Protein AF-A0A3C1XZP4-F1 (afdb_monomer)

Foldseek 3Di:
DDDDDPVVVVVLVLAAQQLSVLVVVVVVVVVVVDDDDPVNVVSSCVCCPDPQVVQVVVCVVVVHRGDHPND

Solvent-accessible surface area (backbone atoms only — not comparable to full-atom values): 4344 Å² total; per-residue (Å²): 131,84,78,75,58,64,77,58,51,60,56,58,73,73,48,49,51,54,55,55,52,47,52,53,53,49,55,61,53,55,73,69,73,58,83,78,52,72,68,58,54,53,59,69,54,51,50,71,80,29,61,37,43,54,38,46,53,50,17,60,76,69,76,47,84,59,83,63,84,59,96

Secondary structure (DSSP, 8-state):
-PPPPHHHHHHHTTS-HHHHHHHHHHHHHHTT-PPPPHHHHHHHTGGGGSHHHHHHHHHHHHT--------

pLDDT: mean 92.64, std 8.79, range [54.25, 98.56]

Structure (mmCIF, N/CA/C/O backbone):
data_AF-A0A3C1XZP4-F1
#
_entry.id   AF-A0A3C1XZP4-F1
#
loop_
_atom_site.group_PDB
_atom_site.id
_atom_site.type_symbol
_atom_site.label_atom_id
_atom_site.label_alt_id
_atom_site.label_comp_id
_atom_site.label_asym_id
_atom_site.label_entity_id
_atom_site.label_seq_id
_atom_site.pdbx_PDB_i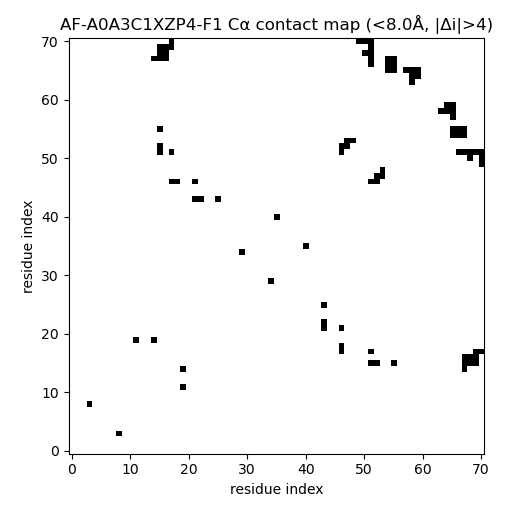ns_code
_atom_site.Cartn_x
_atom_site.Cartn_y
_atom_site.Cartn_z
_atom_site.occupancy
_atom_site.B_iso_or_equiv
_atom_site.auth_seq_id
_atom_site.auth_comp_id
_atom_site.auth_asym_id
_atom_site.auth_atom_id
_atom_site.pdbx_PDB_model_num
ATOM 1 N N . GLY A 1 1 ? 6.037 16.110 11.733 1.00 54.25 1 GLY A N 1
ATOM 2 C CA . GLY A 1 1 ? 7.163 15.177 11.954 1.00 54.25 1 GLY A CA 1
ATOM 3 C C . GLY A 1 1 ? 8.187 15.342 10.844 1.00 54.25 1 GLY A C 1
ATOM 4 O O . GLY A 1 1 ? 7.825 15.935 9.832 1.00 54.25 1 GLY A O 1
ATOM 5 N N . PRO A 1 2 ? 9.437 14.880 11.019 1.00 60.88 2 PRO A N 1
ATOM 6 C CA . PRO A 1 2 ? 10.468 14.996 9.987 1.00 60.88 2 PRO A CA 1
ATOM 7 C C . PRO A 1 2 ? 10.079 14.210 8.727 1.00 60.88 2 PRO A C 1
ATOM 9 O O . PRO A 1 2 ? 9.415 13.175 8.815 1.00 60.88 2 PRO A O 1
ATOM 12 N N . ALA A 1 3 ? 10.478 14.713 7.557 1.00 63.38 3 ALA A N 1
ATOM 13 C CA . ALA A 1 3 ? 10.265 14.026 6.287 1.00 63.38 3 ALA A CA 1
ATOM 14 C C . ALA A 1 3 ? 11.033 12.689 6.268 1.00 63.38 3 ALA A C 1
ATOM 16 O O . ALA A 1 3 ? 12.141 12.621 6.812 1.00 63.38 3 ALA A O 1
ATOM 17 N N . PRO A 1 4 ? 10.485 11.626 5.652 1.00 65.69 4 PRO A N 1
ATOM 18 C CA . PRO A 1 4 ? 11.219 10.378 5.502 1.00 65.69 4 PRO A CA 1
ATOM 19 C C . PRO A 1 4 ? 12.518 10.624 4.714 1.00 65.69 4 PRO A C 1
ATOM 21 O O . PRO A 1 4 ? 12.541 11.467 3.812 1.00 65.69 4 PRO A O 1
ATOM 24 N N . PRO A 1 5 ? 13.608 9.898 5.017 1.00 80.69 5 PRO A N 1
ATOM 25 C CA . PRO A 1 5 ? 14.855 10.036 4.273 1.00 80.69 5 PRO A CA 1
ATOM 26 C C . PRO A 1 5 ? 14.609 9.739 2.789 1.00 80.69 5 PRO A C 1
ATOM 28 O O . PRO A 1 5 ? 13.921 8.767 2.471 1.00 80.69 5 PRO A O 1
ATOM 31 N N . ARG A 1 6 ? 15.185 10.552 1.887 1.00 83.31 6 ARG A N 1
ATOM 32 C CA . ARG A 1 6 ? 14.958 10.501 0.424 1.00 83.31 6 ARG A CA 1
ATOM 33 C C . ARG A 1 6 ? 14.948 9.079 -0.141 1.00 83.31 6 ARG A C 1
ATOM 35 O O . ARG A 1 6 ? 13.972 8.684 -0.755 1.00 83.31 6 ARG A O 1
ATOM 42 N N . ARG A 1 7 ? 15.935 8.257 0.228 1.00 88.00 7 ARG A N 1
ATOM 43 C CA . ARG A 1 7 ? 16.048 6.854 -0.211 1.00 88.00 7 ARG A CA 1
ATOM 44 C C . ARG A 1 7 ? 14.824 5.986 0.115 1.00 88.00 7 ARG A C 1
ATOM 46 O O . ARG A 1 7 ? 14.548 5.025 -0.592 1.00 88.00 7 ARG A O 1
ATOM 53 N N . SER A 1 8 ? 14.124 6.268 1.213 1.00 88.81 8 SER A N 1
ATOM 54 C CA . SER A 1 8 ? 12.898 5.542 1.569 1.00 88.81 8 SER A CA 1
ATOM 55 C C . SER A 1 8 ? 11.716 6.028 0.743 1.00 88.81 8 SER A C 1
ATOM 57 O O . SER A 1 8 ? 10.956 5.204 0.247 1.00 88.81 8 SER A O 1
ATOM 59 N N . ALA A 1 9 ? 11.594 7.344 0.548 1.00 88.75 9 ALA A N 1
ATOM 60 C CA . ALA A 1 9 ? 10.575 7.913 -0.327 1.00 88.75 9 ALA A CA 1
ATOM 61 C C . ALA A 1 9 ? 10.738 7.398 -1.766 1.00 88.75 9 ALA A C 1
ATOM 63 O O . ALA A 1 9 ? 9.762 6.933 -2.344 1.00 88.75 9 ALA A O 1
ATOM 64 N N . ASP A 1 10 ? 11.973 7.363 -2.275 1.00 90.50 10 ASP A N 1
ATOM 65 C CA . ASP A 1 10 ? 12.298 6.894 -3.624 1.00 90.50 10 ASP A CA 1
ATOM 66 C C . ASP A 1 10 ? 11.848 5.451 -3.858 1.00 90.50 10 ASP A C 1
ATOM 68 O O . ASP A 1 10 ? 11.344 5.141 -4.926 1.00 90.50 10 ASP A O 1
ATOM 72 N N . ARG A 1 11 ? 11.968 4.563 -2.863 1.00 90.31 11 ARG A N 1
ATOM 73 C CA . ARG A 1 11 ? 11.472 3.180 -2.987 1.00 90.31 11 ARG A CA 1
ATOM 74 C C . ARG A 1 11 ? 9.958 3.084 -2.878 1.00 90.31 11 ARG A C 1
ATOM 76 O O . ARG A 1 11 ? 9.354 2.276 -3.570 1.00 90.31 11 ARG A O 1
ATOM 83 N N . ILE A 1 12 ? 9.351 3.886 -2.005 1.00 90.94 12 ILE A N 1
ATOM 84 C CA . ILE A 1 12 ? 7.897 3.887 -1.815 1.00 90.94 12 ILE A CA 1
ATOM 85 C C . ILE A 1 12 ? 7.195 4.312 -3.107 1.00 90.94 12 ILE A C 1
ATOM 87 O O . ILE A 1 12 ? 6.190 3.706 -3.464 1.00 90.94 12 ILE A O 1
ATOM 91 N N . VAL A 1 13 ? 7.732 5.305 -3.825 1.00 92.00 13 VAL A N 1
ATOM 92 C CA . VAL A 1 13 ? 7.125 5.785 -5.078 1.00 92.00 13 VAL A CA 1
ATOM 93 C C . VAL A 1 13 ? 7.255 4.806 -6.249 1.00 92.00 13 VAL A C 1
ATOM 95 O O . VAL A 1 13 ? 6.534 4.974 -7.223 1.00 92.00 13 VAL A O 1
ATOM 98 N N . GLN A 1 14 ? 8.115 3.783 -6.161 1.00 93.94 14 GLN A N 1
ATOM 99 C CA . GLN A 1 14 ? 8.187 2.710 -7.169 1.00 93.94 14 GLN A CA 1
ATOM 100 C C . GLN A 1 14 ? 7.131 1.613 -6.956 1.00 93.94 14 GLN A C 1
ATOM 102 O O . GLN A 1 14 ? 6.979 0.739 -7.801 1.00 93.94 14 GLN A O 1
ATOM 107 N N . GLY A 1 15 ? 6.432 1.596 -5.816 1.00 95.38 15 GLY A N 1
ATOM 108 C CA . GLY A 1 15 ? 5.414 0.587 -5.519 1.00 95.38 15 GLY A CA 1
ATOM 109 C C . GLY A 1 15 ? 4.030 0.942 -6.068 1.00 95.38 15 GLY A C 1
ATOM 110 O O . GLY A 1 15 ? 3.733 2.106 -6.331 1.00 95.38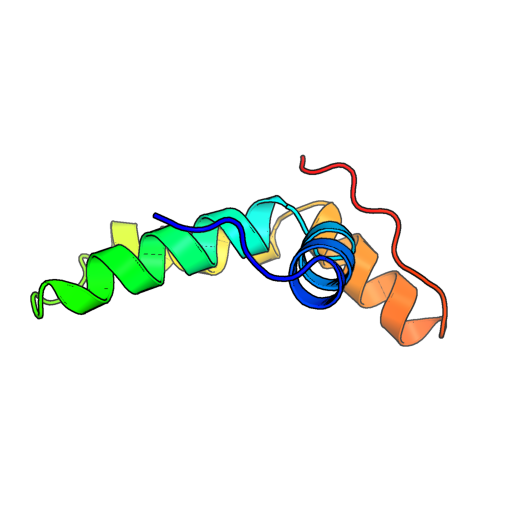 15 GLY A O 1
ATOM 111 N N . ALA A 1 16 ? 3.149 -0.060 -6.160 1.00 96.88 16 ALA A N 1
ATOM 112 C CA 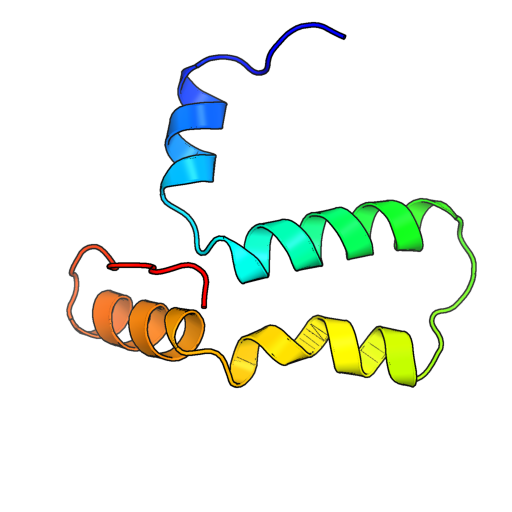. ALA A 1 16 ? 1.756 0.131 -6.561 1.00 96.88 16 ALA A CA 1
ATOM 113 C C . ALA A 1 16 ? 1.024 1.084 -5.586 1.00 96.88 16 ALA A C 1
ATOM 115 O O . ALA A 1 16 ? 0.897 0.758 -4.393 1.00 96.88 16 ALA A O 1
ATOM 116 N N . PRO A 1 17 ? 0.503 2.240 -6.048 1.00 94.94 17 PRO A N 1
ATOM 117 C CA . PRO A 1 17 ? -0.107 3.239 -5.172 1.00 94.94 17 PRO A CA 1
ATOM 118 C C . PRO A 1 17 ? -1.294 2.712 -4.361 1.00 94.94 17 PRO A C 1
ATOM 120 O O . PRO A 1 17 ? -1.424 3.040 -3.177 1.00 94.94 17 PRO A O 1
ATOM 123 N N . LEU A 1 18 ? -2.155 1.884 -4.963 1.00 94.94 18 LEU A N 1
ATOM 124 C CA . LEU A 1 18 ? -3.318 1.315 -4.278 1.00 94.94 18 LEU A CA 1
ATOM 125 C C . LEU A 1 18 ? -2.898 0.395 -3.121 1.00 94.94 18 LEU A C 1
ATOM 127 O O . LEU A 1 18 ? -3.374 0.569 -1.999 1.00 94.94 18 LEU A O 1
ATOM 131 N N . ALA A 1 19 ? -1.944 -0.511 -3.356 1.00 95.00 19 ALA A N 1
ATOM 132 C CA . ALA A 1 19 ? -1.427 -1.409 -2.324 1.00 95.00 19 ALA A CA 1
ATOM 133 C C . ALA A 1 19 ? -0.783 -0.631 -1.162 1.00 95.00 19 ALA A C 1
ATOM 135 O O . ALA A 1 19 ? -1.033 -0.930 0.005 1.00 95.00 19 ALA A O 1
ATOM 136 N N . ALA A 1 20 ? -0.014 0.423 -1.458 1.00 94.88 20 ALA A N 1
ATOM 137 C CA . ALA A 1 20 ? 0.580 1.277 -0.429 1.00 94.88 20 ALA A CA 1
ATOM 138 C C . ALA A 1 20 ? -0.484 1.981 0.437 1.00 94.88 20 ALA A C 1
ATOM 140 O O . ALA A 1 20 ? -0.343 2.056 1.662 1.00 94.88 20 ALA A O 1
ATOM 141 N N . ARG A 1 21 ? -1.569 2.475 -0.179 1.00 94.69 21 ARG A N 1
ATOM 142 C CA . ARG A 1 21 ? -2.695 3.105 0.534 1.00 94.69 21 ARG A CA 1
ATOM 143 C C . ARG A 1 21 ? -3.438 2.103 1.417 1.00 94.69 21 ARG A C 1
ATOM 145 O O . ARG A 1 21 ? -3.676 2.414 2.586 1.00 94.69 21 ARG A O 1
ATOM 152 N N . ILE A 1 22 ? -3.753 0.919 0.889 1.00 95.56 22 ILE A N 1
ATOM 153 C CA . ILE A 1 22 ? -4.420 -0.161 1.633 1.00 95.56 22 ILE A CA 1
ATOM 154 C C . ILE A 1 22 ? -3.565 -0.578 2.832 1.00 95.56 22 ILE A C 1
ATOM 156 O O . ILE A 1 22 ? -4.056 -0.558 3.958 1.00 95.56 22 ILE A O 1
ATOM 160 N N . ASN A 1 23 ? -2.268 -0.832 2.628 1.00 95.50 23 ASN A N 1
ATOM 161 C CA . ASN A 1 23 ? -1.352 -1.218 3.703 1.00 95.50 23 ASN A CA 1
ATOM 162 C C . ASN A 1 23 ? -1.268 -0.151 4.798 1.00 95.50 23 ASN A C 1
ATOM 164 O O . ASN A 1 23 ? -1.345 -0.474 5.981 1.00 95.50 23 ASN A O 1
ATOM 168 N N . LYS A 1 24 ? -1.179 1.133 4.427 1.00 95.56 24 LYS A N 1
ATOM 169 C CA . LYS A 1 24 ? -1.163 2.232 5.401 1.00 95.56 24 LYS A CA 1
ATOM 170 C C . LYS A 1 24 ? -2.459 2.296 6.217 1.00 95.56 24 LYS A C 1
ATOM 172 O O . LYS A 1 24 ? -2.396 2.481 7.433 1.00 95.56 24 LYS A O 1
ATOM 177 N N . ARG A 1 25 ? -3.619 2.148 5.565 1.00 96.19 25 ARG A N 1
ATOM 178 C CA . ARG A 1 25 ? -4.934 2.130 6.229 1.00 96.19 25 ARG A CA 1
ATOM 179 C C . ARG A 1 25 ? -5.057 0.932 7.172 1.00 96.19 25 ARG A C 1
ATOM 181 O O . ARG A 1 25 ? -5.427 1.123 8.327 1.00 96.19 25 ARG A O 1
ATOM 188 N N . LEU A 1 26 ? -4.675 -0.260 6.715 1.00 95.50 26 LEU A N 1
ATOM 189 C CA . LEU A 1 26 ? -4.682 -1.486 7.512 1.00 95.50 26 LEU A CA 1
ATOM 190 C C . LEU A 1 26 ? -3.774 -1.368 8.737 1.00 95.50 26 LEU A C 1
ATOM 192 O O . LEU A 1 26 ? -4.217 -1.647 9.845 1.00 95.50 26 LEU A O 1
ATOM 196 N N . SER A 1 27 ? -2.528 -0.910 8.579 1.00 95.81 27 SER A N 1
ATOM 197 C CA . SER A 1 27 ? -1.611 -0.744 9.715 1.00 95.81 27 SER A CA 1
ATOM 198 C C . SER A 1 27 ? -2.177 0.203 10.775 1.00 95.81 27 SER A C 1
ATOM 200 O O . SER A 1 27 ? -2.109 -0.101 11.964 1.00 95.81 27 SER A O 1
ATOM 202 N N . ALA A 1 28 ? -2.781 1.321 10.359 1.00 96.50 28 ALA A N 1
ATOM 203 C CA . ALA A 1 28 ? -3.449 2.236 11.283 1.00 96.50 28 ALA A CA 1
ATOM 204 C C . ALA A 1 28 ? -4.662 1.581 11.966 1.00 96.50 28 ALA A C 1
ATOM 206 O O . ALA A 1 28 ? -4.873 1.776 13.162 1.00 96.50 28 ALA A O 1
ATOM 207 N N . ARG A 1 29 ? -5.437 0.774 11.231 1.00 96.31 29 ARG A N 1
ATOM 208 C CA . ARG A 1 29 ? -6.610 0.077 11.764 1.00 96.31 29 ARG A CA 1
ATOM 209 C C . ARG A 1 29 ? -6.253 -1.054 12.732 1.00 96.31 29 ARG A C 1
ATOM 211 O O . ARG A 1 29 ? -6.958 -1.231 13.720 1.00 96.31 29 ARG A O 1
ATOM 218 N N . LEU A 1 30 ? -5.167 -1.786 12.490 1.00 95.00 30 LEU A N 1
ATOM 219 C CA . LEU A 1 30 ? -4.673 -2.837 13.388 1.00 95.00 30 LEU A CA 1
ATOM 220 C C . LEU A 1 30 ? -4.115 -2.264 14.695 1.00 95.00 30 LEU A C 1
ATOM 222 O O . LEU A 1 30 ? -4.253 -2.885 15.745 1.00 95.00 30 LEU A O 1
ATOM 226 N N . ALA A 1 31 ? -3.540 -1.059 14.656 1.00 97.56 31 ALA A N 1
ATOM 227 C CA . ALA A 1 31 ? -3.003 -0.395 15.842 1.00 97.56 31 ALA A CA 1
ATOM 228 C C . ALA A 1 31 ? -4.071 -0.061 16.904 1.00 97.56 31 ALA A C 1
ATOM 230 O O . ALA A 1 31 ? -3.718 0.204 18.050 1.00 97.56 31 ALA A O 1
ATOM 231 N N . THR A 1 32 ? -5.365 -0.090 16.559 1.00 97.25 32 THR A N 1
ATOM 232 C CA . THR A 1 32 ? -6.451 0.117 17.532 1.00 97.25 32 THR A CA 1
ATOM 233 C C . THR A 1 32 ? -6.701 -1.105 18.421 1.00 97.25 32 THR A C 1
ATOM 235 O O . THR A 1 32 ? -7.379 -0.981 19.437 1.00 97.25 32 THR A O 1
ATOM 238 N N . GLY A 1 33 ? -6.194 -2.287 18.044 1.00 96.38 33 GLY A N 1
ATOM 239 C CA . GLY A 1 33 ? -6.366 -3.544 18.782 1.00 96.38 33 GLY A CA 1
ATOM 240 C C . GLY A 1 33 ? -7.759 -4.181 18.683 1.00 96.38 33 GLY A C 1
ATOM 241 O O . GLY A 1 33 ? -7.956 -5.286 19.181 1.00 96.38 33 GLY A O 1
ATOM 242 N N . ALA A 1 34 ? -8.725 -3.526 18.033 1.00 95.44 34 ALA A N 1
ATOM 243 C CA . ALA A 1 34 ? -10.055 -4.086 17.812 1.00 95.44 34 ALA A CA 1
ATOM 244 C C . ALA A 1 34 ? -10.061 -5.059 16.624 1.00 95.44 34 ALA A C 1
ATOM 246 O O . ALA A 1 34 ? -9.427 -4.788 15.599 1.00 95.44 34 ALA A O 1
ATOM 247 N N . ALA A 1 35 ? -10.842 -6.138 16.734 1.00 95.19 35 ALA A N 1
ATOM 248 C CA . ALA A 1 35 ? -11.068 -7.081 15.641 1.00 95.19 35 ALA A CA 1
ATOM 249 C C . ALA A 1 35 ? -11.571 -6.366 14.375 1.00 95.19 35 ALA A C 1
ATOM 251 O O . ALA A 1 35 ? -12.254 -5.340 14.458 1.00 95.19 35 ALA A O 1
ATOM 252 N N . LEU A 1 36 ? -11.206 -6.899 13.212 1.00 96.44 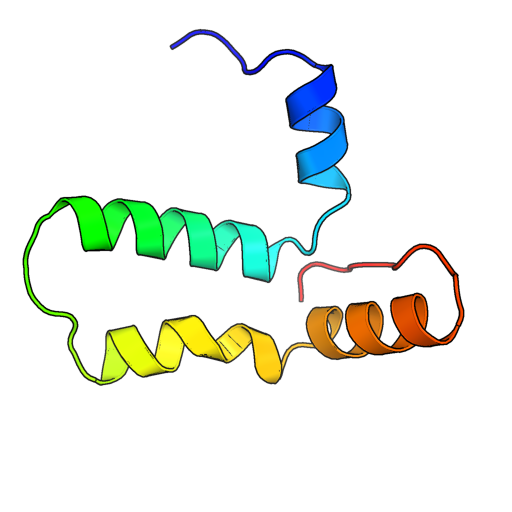36 LEU A N 1
ATOM 253 C CA . LEU A 1 36 ? -11.684 -6.410 11.923 1.00 96.44 36 LEU A CA 1
ATOM 254 C C . LEU A 1 36 ? -13.122 -6.871 11.683 1.00 96.44 36 LEU A C 1
ATOM 256 O O . LEU A 1 36 ? -13.492 -7.978 12.078 1.00 96.44 36 LEU A O 1
ATOM 260 N N . THR A 1 37 ? -13.916 -6.044 11.011 1.00 96.69 37 THR A N 1
ATOM 261 C CA . THR A 1 37 ? -15.167 -6.513 10.408 1.00 96.69 37 THR A CA 1
ATOM 262 C C . THR A 1 37 ? -14.871 -7.320 9.142 1.00 96.69 37 THR A C 1
ATOM 264 O O . THR A 1 37 ? -13.791 -7.219 8.557 1.00 96.69 37 THR A O 1
ATOM 267 N N . GLU A 1 38 ? -15.848 -8.101 8.683 1.00 96.88 38 GLU A N 1
ATOM 268 C CA . GLU A 1 38 ? -15.736 -8.836 7.416 1.00 96.88 38 GLU A CA 1
ATOM 269 C C . GLU A 1 38 ? -15.540 -7.891 6.218 1.00 96.88 38 GLU A C 1
ATOM 271 O O . GLU A 1 38 ? -14.757 -8.167 5.313 1.00 96.88 38 GLU A O 1
ATOM 276 N N . ASP A 1 39 ? -16.208 -6.736 6.222 1.00 96.44 39 ASP A N 1
ATOM 277 C CA . ASP A 1 39 ? -16.060 -5.735 5.162 1.00 96.44 39 ASP A CA 1
ATOM 278 C C . ASP A 1 39 ? -14.657 -5.128 5.141 1.00 96.44 39 ASP A C 1
ATOM 280 O O . ASP A 1 39 ? -14.073 -4.984 4.068 1.00 96.44 39 ASP A O 1
ATOM 284 N N . GLU A 1 40 ? -14.091 -4.830 6.316 1.00 95.75 40 GLU A N 1
ATOM 285 C CA . GLU A 1 40 ? -12.698 -4.394 6.430 1.00 95.75 40 GLU A CA 1
ATOM 286 C C . GLU A 1 40 ? -11.757 -5.477 5.894 1.00 95.75 40 GLU A C 1
ATOM 288 O O . GLU A 1 40 ? -10.866 -5.173 5.105 1.00 95.75 40 GLU A O 1
ATOM 293 N N . TYR A 1 41 ? -11.984 -6.741 6.266 1.00 95.00 41 TYR A N 1
ATOM 294 C CA . TYR A 1 41 ? -11.182 -7.863 5.787 1.00 95.00 41 TYR A CA 1
ATOM 295 C C . TYR A 1 41 ? -11.194 -7.968 4.256 1.00 95.00 41 TYR A C 1
ATOM 297 O O . TYR A 1 41 ? -10.128 -8.016 3.642 1.00 95.00 41 TYR A O 1
ATOM 305 N N . ARG A 1 42 ? -12.375 -7.929 3.626 1.00 95.50 42 ARG A N 1
ATOM 306 C CA . ARG A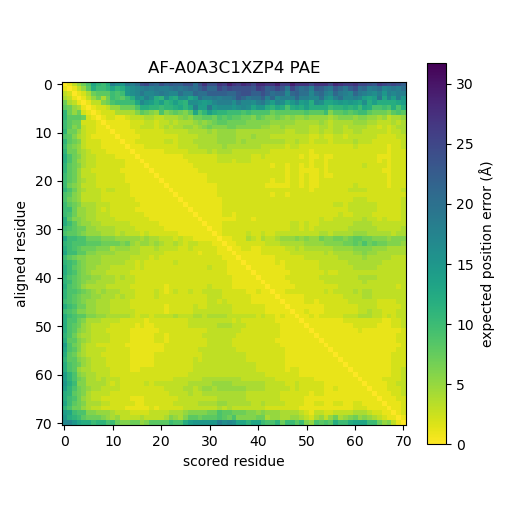 1 42 ? -12.509 -7.987 2.160 1.00 95.50 42 ARG A CA 1
ATOM 307 C C . ARG A 1 42 ? -11.854 -6.797 1.464 1.00 95.50 42 ARG A C 1
ATOM 309 O O . ARG A 1 42 ? -11.162 -6.984 0.464 1.00 95.50 42 ARG A O 1
ATOM 316 N N . ASP A 1 43 ? -12.028 -5.589 1.995 1.00 93.94 43 ASP A N 1
ATOM 317 C CA . ASP A 1 43 ? -11.421 -4.374 1.444 1.00 93.94 43 ASP A CA 1
ATOM 318 C C . ASP A 1 43 ? -9.883 -4.457 1.410 1.00 93.94 43 ASP A C 1
ATOM 320 O O . ASP A 1 43 ? -9.266 -4.003 0.443 1.00 93.94 43 ASP A O 1
ATOM 324 N N . TYR A 1 44 ? -9.245 -5.121 2.381 1.00 94.12 44 TYR A N 1
ATOM 325 C CA . TYR A 1 44 ? -7.789 -5.312 2.370 1.00 94.12 44 TYR A CA 1
ATOM 326 C C . TYR A 1 44 ? -7.277 -6.190 1.227 1.00 94.12 44 TYR A C 1
ATOM 328 O O . TYR A 1 44 ? -6.132 -6.020 0.807 1.00 94.12 44 TYR A O 1
ATOM 336 N N . PHE A 1 45 ? -8.111 -7.076 0.683 1.00 94.31 45 PHE A N 1
ATOM 337 C CA . PHE A 1 45 ? -7.765 -7.915 -0.467 1.00 94.31 45 PHE A CA 1
ATOM 338 C C . PHE A 1 45 ? -8.235 -7.341 -1.808 1.00 94.31 45 PHE A C 1
ATOM 340 O O . PHE A 1 45 ? -7.944 -7.921 -2.853 1.00 94.31 45 PHE A O 1
ATOM 347 N N . SER A 1 46 ? -8.884 -6.172 -1.816 1.00 93.06 46 SER A N 1
ATOM 348 C CA . SER A 1 46 ? -9.385 -5.535 -3.045 1.00 93.06 46 SER A CA 1
ATOM 349 C C . SER A 1 46 ? -8.293 -5.227 -4.079 1.00 93.06 46 SER A C 1
ATOM 351 O O . SER A 1 46 ? -8.582 -5.162 -5.273 1.00 93.06 46 SER A O 1
ATOM 353 N N . TYR A 1 47 ? -7.026 -5.103 -3.658 1.00 93.75 47 TYR A N 1
ATOM 354 C CA . TYR A 1 47 ? -5.906 -4.895 -4.579 1.00 93.75 47 TYR A CA 1
ATOM 355 C C . TYR A 1 47 ? -5.750 -6.042 -5.586 1.00 93.75 47 TYR A C 1
ATOM 357 O O . TYR A 1 47 ? -5.241 -5.795 -6.676 1.00 93.75 47 TYR A O 1
ATOM 365 N N . ALA A 1 48 ? -6.173 -7.267 -5.254 1.00 94.44 48 ALA A N 1
ATOM 366 C CA . ALA A 1 48 ? -6.003 -8.437 -6.116 1.00 94.44 48 ALA A CA 1
ATOM 367 C C . ALA A 1 48 ? -6.708 -8.274 -7.478 1.00 94.44 48 ALA A C 1
ATOM 369 O O . ALA A 1 48 ? -6.212 -8.745 -8.498 1.00 94.44 48 ALA A O 1
ATOM 370 N N . GLU A 1 49 ? -7.809 -7.522 -7.517 1.00 93.50 49 GLU A N 1
ATOM 371 C CA . GLU A 1 49 ? -8.585 -7.265 -8.736 1.00 93.50 49 GLU A CA 1
ATOM 372 C C . GLU A 1 49 ? -8.079 -6.045 -9.533 1.00 93.50 49 GLU A C 1
ATOM 374 O O . GLU A 1 49 ? -8.564 -5.757 -10.633 1.00 93.50 49 GLU A O 1
ATOM 379 N N . SER A 1 50 ? -7.095 -5.310 -9.007 1.00 95.19 50 SER A N 1
ATOM 380 C CA . SER A 1 50 ? -6.606 -4.067 -9.613 1.00 95.19 50 SER A CA 1
ATOM 381 C C . SER A 1 50 ? -5.770 -4.296 -10.874 1.00 95.19 50 SER A C 1
ATOM 383 O O . SER A 1 50 ? -5.156 -5.350 -11.082 1.00 95.19 50 SER A O 1
ATOM 385 N N . ARG A 1 51 ? -5.706 -3.264 -11.724 1.00 96.81 51 ARG A N 1
ATOM 386 C CA . ARG A 1 51 ? -4.795 -3.235 -12.877 1.00 96.81 51 ARG A CA 1
ATOM 387 C C . ARG A 1 51 ? -3.346 -3.351 -12.417 1.00 96.81 51 ARG A C 1
ATOM 389 O O . ARG A 1 51 ? -2.600 -4.143 -12.987 1.00 96.81 51 ARG A O 1
ATOM 396 N N . ASP A 1 52 ? -2.984 -2.613 -11.373 1.00 97.38 52 ASP A N 1
ATOM 397 C CA . ASP A 1 52 ? -1.625 -2.590 -10.835 1.00 97.38 52 ASP A CA 1
ATOM 398 C C . ASP A 1 52 ? -1.190 -3.950 -10.268 1.00 97.38 52 ASP A C 1
ATOM 400 O O . ASP A 1 52 ? -0.022 -4.311 -10.383 1.00 97.38 52 ASP A O 1
ATOM 404 N N . HIS A 1 53 ? -2.102 -4.758 -9.716 1.00 97.06 53 HIS A N 1
ATOM 405 C CA . HIS A 1 53 ? -1.752 -6.120 -9.304 1.00 97.06 53 HIS A CA 1
ATOM 406 C C . HIS A 1 53 ? -1.419 -7.010 -10.503 1.00 97.06 53 HIS A C 1
ATOM 408 O O . HIS A 1 53 ? -0.375 -7.664 -10.506 1.00 97.06 53 HIS A O 1
ATOM 414 N N . ARG A 1 54 ? -2.259 -6.989 -11.549 1.00 97.44 54 ARG A N 1
ATOM 415 C CA . ARG A 1 54 ? -1.989 -7.726 -12.795 1.00 97.44 54 ARG A CA 1
ATOM 416 C C . ARG A 1 54 ? -0.677 -7.283 -13.439 1.00 97.44 54 ARG A C 1
ATOM 418 O O . ARG A 1 54 ? 0.097 -8.126 -13.882 1.00 97.44 54 ARG A O 1
ATOM 425 N N . GLU A 1 55 ? -0.417 -5.981 -13.450 1.00 97.94 55 GLU A N 1
ATOM 426 C CA . GLU A 1 55 ? 0.827 -5.399 -13.948 1.00 97.94 55 GLU A CA 1
ATOM 427 C C . GLU A 1 55 ? 2.041 -5.855 -13.135 1.00 97.94 55 GLU A C 1
ATOM 429 O O . GLU A 1 55 ? 3.032 -6.291 -13.713 1.00 97.94 55 GLU A O 1
ATOM 434 N N . GLY A 1 56 ? 1.956 -5.823 -11.804 1.00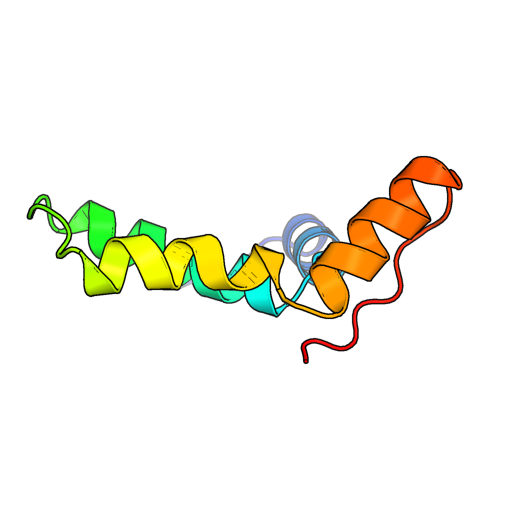 97.56 56 GLY A N 1
ATOM 435 C CA . GLY A 1 56 ? 3.032 -6.292 -10.934 1.00 97.56 56 GLY A CA 1
ATOM 436 C C . GLY A 1 56 ? 3.360 -7.769 -11.161 1.00 97.56 56 GLY A C 1
ATOM 437 O O . GLY A 1 56 ? 4.531 -8.131 -11.251 1.00 97.56 56 GLY A O 1
ATOM 438 N N . VA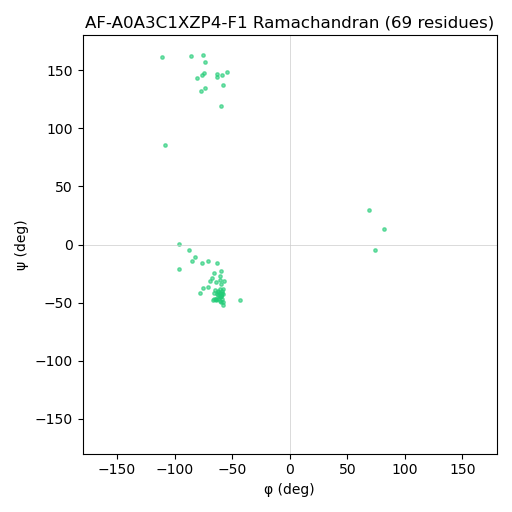L A 1 57 ? 2.335 -8.616 -11.318 1.00 98.19 57 VAL A N 1
ATOM 439 C CA . VAL A 1 57 ? 2.516 -10.041 -11.643 1.00 98.19 57 VAL A CA 1
ATOM 440 C C . VAL A 1 57 ? 3.166 -10.210 -13.017 1.00 98.19 57 VAL A C 1
ATOM 442 O O . VAL A 1 57 ? 4.142 -10.948 -13.141 1.00 98.19 57 VAL A O 1
ATOM 445 N N . ARG A 1 58 ? 2.667 -9.510 -14.042 1.00 98.38 58 ARG A N 1
ATOM 446 C CA . ARG A 1 58 ? 3.227 -9.540 -15.401 1.00 98.38 58 ARG A CA 1
ATOM 447 C C . ARG A 1 58 ? 4.701 -9.122 -15.412 1.00 98.38 58 ARG A C 1
ATOM 449 O O . ARG A 1 58 ? 5.522 -9.862 -15.946 1.00 98.38 58 ARG A O 1
ATOM 456 N N . ALA A 1 59 ? 5.029 -7.972 -14.825 1.00 98.44 59 ALA A N 1
ATOM 457 C CA . ALA A 1 59 ? 6.382 -7.420 -14.791 1.00 98.44 59 ALA A CA 1
ATOM 458 C C . ALA A 1 59 ? 7.354 -8.361 -14.069 1.00 98.44 59 ALA A C 1
ATOM 460 O O . ALA A 1 59 ? 8.428 -8.663 -14.585 1.00 98.44 59 ALA A O 1
ATOM 461 N N . PHE A 1 60 ? 6.931 -8.915 -12.926 1.00 98.12 60 PHE A N 1
ATOM 462 C CA . PHE A 1 60 ? 7.715 -9.892 -12.174 1.00 98.12 60 PHE A CA 1
ATOM 463 C C . PHE A 1 60 ? 8.032 -11.143 -13.003 1.00 98.12 60 PHE A C 1
ATOM 465 O O . PHE A 1 60 ? 9.182 -11.573 -13.043 1.00 98.12 60 PHE A O 1
ATOM 472 N N . LEU A 1 61 ? 7.035 -11.707 -13.695 1.00 98.56 61 LEU A N 1
ATOM 473 C CA . LEU A 1 61 ? 7.229 -12.885 -14.547 1.00 98.56 61 LEU A CA 1
ATOM 474 C C . LEU A 1 61 ? 8.102 -12.595 -15.778 1.00 98.56 61 LEU A C 1
ATOM 476 O O . LEU A 1 61 ? 8.783 -13.498 -16.259 1.00 98.56 61 LEU A O 1
ATOM 480 N N . ALA 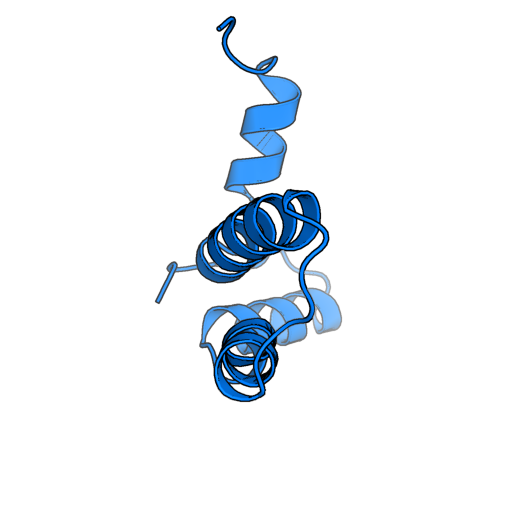A 1 62 ? 8.092 -11.358 -16.277 1.00 98.31 62 ALA A N 1
ATOM 481 C CA . ALA A 1 62 ? 8.914 -10.914 -17.402 1.00 98.31 62 ALA A CA 1
ATOM 482 C C . ALA A 1 62 ? 10.337 -10.476 -16.998 1.00 98.31 62 ALA A C 1
ATOM 484 O O . ALA A 1 62 ? 11.196 -10.339 -17.865 1.00 98.31 62 ALA A O 1
ATOM 485 N N . GLY A 1 63 ? 10.602 -10.261 -15.703 1.00 98.12 63 GLY A N 1
ATOM 486 C CA . GLY A 1 63 ? 11.857 -9.664 -15.235 1.00 98.12 63 GLY A CA 1
ATOM 487 C C . GLY A 1 63 ? 11.996 -8.181 -15.604 1.00 98.12 63 GLY A C 1
ATOM 488 O O . GLY A 1 63 ? 13.108 -7.704 -15.818 1.00 98.12 63 GLY A O 1
ATOM 489 N N . GLU A 1 64 ? 10.876 -7.469 -15.705 1.00 98.00 64 GLU A N 1
ATOM 490 C CA . GLU A 1 64 ? 10.797 -6.056 -16.083 1.00 98.00 64 GLU A CA 1
ATOM 491 C C . GLU A 1 64 ? 10.358 -5.186 -14.897 1.00 98.00 64 GLU A C 1
ATOM 493 O O . GLU A 1 64 ? 9.745 -5.671 -13.942 1.00 98.00 64 GLU A O 1
ATOM 498 N N . ASP A 1 65 ? 10.614 -3.879 -14.983 1.00 97.06 65 ASP A N 1
ATOM 499 C CA . ASP A 1 65 ? 10.059 -2.916 -14.032 1.00 97.06 65 ASP A CA 1
ATOM 500 C C . ASP A 1 65 ? 8.553 -2.703 -14.299 1.00 97.06 65 ASP A C 1
ATOM 502 O O . ASP A 1 65 ? 8.146 -2.527 -15.454 1.00 97.06 65 ASP A O 1
ATOM 506 N N . PRO A 1 66 ? 7.697 -2.707 -13.260 1.00 97.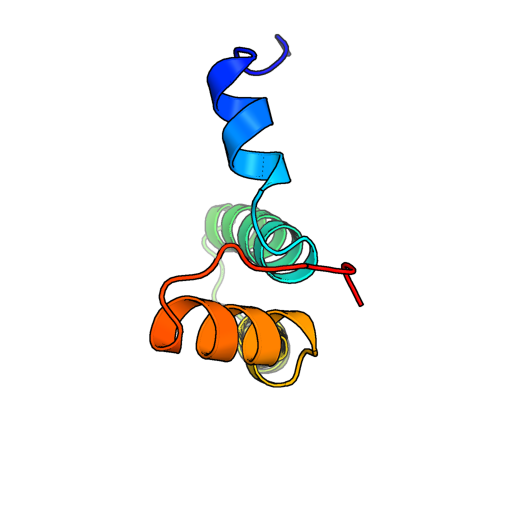38 66 PRO A N 1
ATOM 507 C CA . PRO A 1 66 ? 6.263 -2.501 -13.426 1.00 97.38 66 PRO A CA 1
ATOM 508 C C . PRO A 1 66 ? 5.907 -1.035 -13.707 1.00 97.38 66 PRO A C 1
ATOM 510 O O . PRO A 1 66 ? 6.508 -0.107 -13.165 1.00 97.38 66 PRO A O 1
ATOM 513 N N . SER A 1 67 ? 4.850 -0.822 -14.492 1.00 96.38 67 SER A N 1
ATOM 514 C CA . SER A 1 67 ? 4.261 0.493 -14.769 1.00 96.38 67 SER A CA 1
ATOM 515 C C . SER A 1 67 ? 2.903 0.657 -14.080 1.00 96.38 67 SER A C 1
ATOM 517 O O . SER A 1 67 ? 1.836 0.411 -14.655 1.00 96.38 67 SER A O 1
ATOM 519 N N . PHE A 1 68 ? 2.944 1.090 -12.822 1.00 97.00 68 PHE A N 1
ATOM 520 C CA . PHE A 1 68 ? 1.741 1.332 -12.029 1.00 97.00 68 PHE A CA 1
ATOM 521 C C . PHE A 1 68 ? 1.053 2.644 -12.422 1.00 97.00 68 PHE A C 1
ATOM 523 O O . PHE A 1 68 ? 1.706 3.686 -12.501 1.00 97.00 68 PHE A O 1
ATOM 530 N N . SER A 1 69 ? -0.266 2.607 -12.638 1.00 91.56 69 SER A N 1
ATOM 531 C CA . SER A 1 69 ? -1.069 3.818 -12.890 1.00 91.56 69 SER A CA 1
ATOM 532 C C . SER A 1 69 ? -1.754 4.347 -11.632 1.00 91.56 69 SER A C 1
ATOM 534 O O . SER A 1 69 ? -2.055 5.537 -11.554 1.00 91.56 69 SER A O 1
ATOM 536 N N . GLY A 1 70 ? -1.924 3.503 -10.609 1.00 84.56 70 GLY A N 1
ATOM 537 C CA . GLY A 1 70 ? -2.632 3.855 -9.382 1.00 84.56 70 GLY A CA 1
ATOM 538 C C . GLY A 1 70 ? -4.156 3.747 -9.470 1.00 84.56 70 GLY A C 1
ATOM 539 O O . GLY A 1 70 ? -4.809 4.247 -8.545 1.00 84.56 70 GLY A O 1
ATOM 540 N N . ASP A 1 71 ? -4.668 3.103 -10.528 1.00 76.00 71 ASP A N 1
ATOM 541 C CA . ASP A 1 71 ? -6.091 2.846 -10.813 1.00 76.00 71 ASP A CA 1
ATOM 542 C C . ASP A 1 71 ? -6.548 1.443 -10.368 1.00 76.00 71 ASP A C 1
ATOM 544 O O . ASP A 1 71 ? -5.791 0.454 -10.557 1.00 76.00 71 ASP A O 1
#

Nearest PDB structures (foldseek):
  4k2n-assembly1_A  TM=9.656E-01  e=5.776E-03  Paramagnetospirillum magneticum AMB-1
  5c9g-assembly2_F  TM=8.595E-01  e=7.168E-02  Hyphomonas neptunium ATCC 15444
  3tlf-assembly1_F  TM=7.582E-01  e=5.499E-02  Mycobacterium avium subsp. paratuberculosis
  4wcz-assembly1_A  TM=8.159E-01  e=1.486E-01  Novosphingobium aromaticivorans DSM 12444
  8uja-assembly1_B  TM=8.262E-01  e=3.517E-01  Novosphingobium aromaticivorans DSM 12444

Mean predicted aligned error: 4.11 Å

Sequence (71 aa):
GPAPPRRSADRIVQGAPLAARINKRLSARLATGAALTEDEYRDYFSYAESRDHREGVRAFLAGEDPSFSGD

Radius of gyration: 14.42 Å; Cα contacts (8 Å, |Δi|>4): 49; chains: 1; bounding box: 32×28×36 Å